Protein AF-B9AEK4-F1 (afdb_monomer_lite)

pLDDT: mean 78.94, std 12.69, range [34.09, 93.25]

Radius of gyration: 17.31 Å; chains: 1; bounding box: 44×30×46 Å

Sequence (161 aa):
MPFQINSINLEKAKNELTYGRLIARNYIYNFDGLYNNSEEYLQLFRNGTFERYYTIPYKDERMYLATYEEEYITFCKEILHLYKKLDIVCPVVFFVSLTNIEGYNLYNRGIIRTYGSLPDKRQKLDPSGIIINNENEIEKKVKDLFQPLWNHYGLPENNTR

Secondary structure (DSSP, 8-state):
---------HHHHHHHHHHTTSS-S-EEE-SSEEEE-SSSEEEEETTS-EEEE-----SSSEEEHHHHHHHHHHHHHHHHHHHHHTT--SPEEEEEEEES-BTPEEE-TT-TTT-BPPPBS-SEEEEEEEEESSGGGHHHHHHHHHHHHHHHTTPPP----

Structure (mmCIF, N/CA/C/O backbone):
data_AF-B9AEK4-F1
#
_entry.id   AF-B9AEK4-F1
#
loop_
_atom_site.group_PDB
_atom_site.id
_atom_site.type_symbol
_atom_site.label_atom_id
_atom_site.label_alt_id
_atom_site.label_comp_id
_atom_site.label_asym_id
_atom_site.label_entity_id
_atom_site.label_seq_id
_atom_site.pdbx_PDB_ins_code
_atom_site.Cartn_x
_atom_site.Cartn_y
_atom_site.Cartn_z
_atom_site.occupancy
_atom_site.B_iso_or_equiv
_atom_site.auth_seq_id
_atom_site.auth_comp_id
_atom_site.auth_asym_id
_atom_site.auth_atom_id
_atom_site.pdbx_PDB_model_num
ATOM 1 N N . MET A 1 1 ? -10.802 -17.018 23.349 1.00 38.50 1 MET A N 1
ATOM 2 C CA . MET A 1 1 ? -11.695 -15.851 23.188 1.00 38.50 1 MET A CA 1
ATOM 3 C C . MET A 1 1 ? -12.109 -15.798 21.728 1.00 38.50 1 MET A C 1
ATOM 5 O O . MET A 1 1 ? -11.215 -15.917 20.897 1.00 38.50 1 MET A O 1
ATOM 9 N N . PRO A 1 2 ? -13.402 -15.716 21.386 1.00 36.16 2 PRO A N 1
ATOM 10 C CA . PRO A 1 2 ? -13.796 -15.539 19.995 1.00 36.16 2 PRO A CA 1
ATOM 11 C C . PRO A 1 2 ? -13.360 -14.140 19.545 1.00 36.16 2 PRO A C 1
ATOM 13 O O . PRO A 1 2 ? -13.633 -13.159 20.233 1.00 36.16 2 PRO A O 1
ATOM 16 N N . PHE A 1 3 ? -12.653 -14.050 18.418 1.00 42.12 3 PHE A N 1
ATOM 17 C CA . PHE A 1 3 ? -12.413 -12.778 17.742 1.00 42.12 3 PHE A CA 1
ATOM 18 C C . PHE A 1 3 ? -13.769 -12.253 17.268 1.00 42.12 3 PHE A C 1
ATOM 20 O O . PHE A 1 3 ? -14.299 -12.691 16.249 1.00 42.12 3 PHE A O 1
ATOM 27 N N . GLN A 1 4 ? -14.375 -11.361 18.045 1.00 45.31 4 GLN A N 1
ATOM 28 C CA . GLN A 1 4 ? -15.551 -10.630 17.609 1.00 45.31 4 GLN A CA 1
ATOM 29 C C . GLN A 1 4 ? -15.059 -9.625 16.565 1.00 45.31 4 GLN A C 1
ATOM 31 O O . GLN A 1 4 ? -14.408 -8.639 16.907 1.00 45.31 4 GLN A O 1
ATOM 36 N N . ILE A 1 5 ? -15.284 -9.919 15.281 1.00 53.12 5 ILE A N 1
ATOM 37 C CA . ILE A 1 5 ? -15.017 -8.962 14.206 1.00 53.12 5 ILE A CA 1
ATOM 38 C C . ILE A 1 5 ? -16.041 -7.844 14.391 1.00 53.12 5 ILE A C 1
ATOM 40 O O . ILE A 1 5 ? -17.177 -7.939 13.928 1.00 53.12 5 ILE A O 1
ATOM 44 N N . ASN A 1 6 ? -15.664 -6.811 15.141 1.00 62.50 6 ASN A N 1
ATOM 45 C CA . ASN A 1 6 ? -16.429 -5.579 15.198 1.00 62.50 6 ASN A CA 1
ATOM 46 C C . ASN A 1 6 ? -16.422 -5.007 13.783 1.00 62.50 6 ASN A C 1
ATOM 48 O O . ASN A 1 6 ? -15.387 -4.558 13.295 1.00 62.50 6 ASN A O 1
ATOM 52 N N . SER A 1 7 ? -17.565 -5.085 13.100 1.00 73.94 7 SER A N 1
ATOM 53 C CA . SER A 1 7 ? -17.723 -4.456 11.795 1.00 73.94 7 SER A CA 1
ATOM 54 C C . SER A 1 7 ? -17.399 -2.974 11.932 1.00 73.94 7 SER A C 1
ATOM 56 O O . SER A 1 7 ? -17.952 -2.303 12.810 1.00 73.94 7 SER A O 1
ATOM 58 N N . ILE A 1 8 ? -16.517 -2.465 11.080 1.00 82.75 8 ILE A N 1
ATOM 59 C CA . ILE A 1 8 ? -16.117 -1.060 11.130 1.00 82.75 8 ILE A CA 1
ATOM 60 C C . ILE A 1 8 ? -17.325 -0.141 10.894 1.00 82.75 8 ILE A C 1
ATOM 62 O O . ILE A 1 8 ? -18.216 -0.434 10.091 1.00 82.75 8 ILE A O 1
ATOM 66 N N . ASN A 1 9 ? -17.359 1.004 11.576 1.00 85.50 9 ASN A N 1
ATOM 67 C CA . ASN A 1 9 ? -18.363 2.027 11.301 1.00 85.50 9 ASN A CA 1
ATOM 68 C C . ASN A 1 9 ? -18.018 2.723 9.975 1.00 85.50 9 ASN A C 1
ATOM 70 O O . ASN A 1 9 ? -17.128 3.575 9.928 1.00 85.50 9 ASN A O 1
ATOM 74 N N . LEU A 1 10 ? -18.726 2.355 8.903 1.00 84.81 10 LEU A N 1
ATOM 75 C CA . LEU A 1 10 ? -18.460 2.858 7.553 1.00 84.81 10 LEU A CA 1
ATOM 76 C C . LEU A 1 10 ? -18.684 4.371 7.411 1.00 84.81 10 LEU A C 1
ATOM 78 O O . LEU A 1 10 ? -18.000 4.996 6.608 1.00 84.81 10 LEU A O 1
ATOM 82 N N . GLU A 1 11 ? -19.579 4.980 8.195 1.00 85.12 11 GLU A N 1
ATOM 83 C CA . GLU A 1 11 ? -19.798 6.433 8.142 1.00 85.12 11 GLU A CA 1
ATOM 84 C C . GLU A 1 11 ? -18.629 7.192 8.779 1.00 85.12 11 GLU A C 1
ATOM 86 O O . GLU A 1 11 ? -18.118 8.157 8.207 1.00 85.12 11 GLU A O 1
ATOM 91 N N . LYS A 1 12 ? -18.140 6.707 9.929 1.00 86.31 12 LYS A N 1
ATOM 92 C CA . LYS A 1 12 ? -16.912 7.223 10.553 1.00 86.31 12 LYS A CA 1
ATOM 93 C C . LYS A 1 12 ? -15.724 7.052 9.601 1.00 86.31 12 LYS A C 1
ATOM 95 O O . LYS A 1 12 ? -14.996 8.011 9.359 1.00 86.31 12 LYS A O 1
ATOM 100 N N . ALA A 1 13 ? -15.567 5.865 9.010 1.00 84.88 13 ALA A N 1
ATOM 101 C CA . ALA A 1 13 ? -14.486 5.569 8.073 1.00 84.88 13 ALA A CA 1
ATOM 102 C C . ALA A 1 13 ? -14.513 6.462 6.830 1.00 84.88 13 ALA A C 1
ATOM 104 O O . ALA A 1 13 ? -13.484 7.020 6.461 1.00 84.88 13 ALA A O 1
ATOM 105 N N . LYS A 1 14 ? -15.684 6.666 6.224 1.00 85.31 14 LYS A N 1
ATOM 106 C CA . LYS A 1 14 ? -15.871 7.589 5.100 1.00 85.31 14 LYS A CA 1
ATOM 107 C C . LYS A 1 14 ? -15.422 9.009 5.439 1.00 85.31 14 LYS A C 1
ATOM 109 O O . LYS A 1 14 ? -14.718 9.628 4.639 1.00 85.31 14 LYS A O 1
ATOM 114 N N . ASN A 1 15 ? -15.834 9.535 6.594 1.00 84.75 15 ASN A N 1
ATOM 115 C CA . ASN A 1 15 ? -15.473 10.892 7.006 1.00 84.75 15 ASN A CA 1
ATOM 116 C C . ASN A 1 15 ? -13.957 11.033 7.163 1.00 84.75 15 ASN A C 1
ATOM 118 O O . ASN A 1 15 ? -13.374 11.984 6.644 1.00 84.75 15 ASN A O 1
ATOM 122 N N . GLU A 1 16 ? -13.310 10.054 7.796 1.00 85.38 16 GLU A N 1
ATOM 123 C CA . GLU A 1 16 ? -11.858 10.064 7.980 1.00 85.38 16 GLU A CA 1
ATOM 124 C C . GLU A 1 16 ? -11.084 9.876 6.671 1.00 85.38 16 GLU A C 1
ATOM 126 O O . GLU A 1 16 ? -10.110 10.588 6.435 1.00 85.38 16 GLU A O 1
ATOM 131 N N . LEU A 1 17 ? -11.538 8.987 5.785 1.00 80.56 17 LEU A N 1
ATOM 132 C CA . LEU A 1 17 ? -10.945 8.782 4.460 1.00 80.56 17 LEU A CA 1
ATOM 133 C C . LEU A 1 17 ? -11.050 10.038 3.584 1.00 80.56 17 LEU A C 1
ATOM 135 O O . LEU A 1 17 ? -10.095 10.404 2.899 1.00 80.56 17 LEU A O 1
ATOM 139 N N . THR A 1 18 ? -12.192 10.730 3.644 1.00 79.94 18 THR A N 1
ATOM 140 C CA . THR A 1 18 ? -12.410 11.988 2.918 1.00 79.94 18 THR A CA 1
ATOM 141 C C . THR A 1 18 ? -11.550 13.115 3.495 1.00 79.94 18 THR A C 1
ATOM 143 O O . THR A 1 18 ? -10.947 13.882 2.744 1.00 79.94 18 THR A O 1
ATOM 146 N N . TYR A 1 19 ? -11.470 13.223 4.826 1.00 78.69 19 TYR A N 1
ATOM 147 C CA . TYR A 1 19 ? -10.675 14.253 5.500 1.00 78.69 19 TYR A CA 1
ATOM 148 C C . TYR A 1 19 ? -9.171 14.052 5.285 1.00 78.69 19 TYR A C 1
ATOM 150 O O . TYR A 1 19 ? -8.455 15.007 4.990 1.00 78.69 19 TYR A O 1
ATOM 158 N N . GLY A 1 20 ? -8.707 12.804 5.372 1.00 72.06 20 GLY A N 1
ATOM 159 C CA . GLY A 1 20 ? -7.324 12.413 5.110 1.00 72.06 20 GLY A CA 1
ATOM 160 C C . GLY A 1 20 ? -6.916 12.497 3.639 1.00 72.06 20 GLY A C 1
ATOM 161 O O . GLY A 1 20 ? -5.755 12.258 3.339 1.00 72.06 20 GLY A O 1
ATOM 162 N N . ARG A 1 21 ? -7.843 12.839 2.728 1.00 73.12 21 ARG A N 1
ATOM 163 C CA . ARG A 1 21 ? -7.630 12.877 1.268 1.00 73.12 21 ARG A CA 1
ATOM 164 C C . ARG A 1 21 ? -7.106 11.556 0.687 1.00 73.12 21 ARG A C 1
ATOM 166 O O . ARG A 1 21 ? -6.501 11.558 -0.378 1.00 73.12 21 ARG A O 1
ATOM 173 N N . LEU A 1 22 ? -7.394 10.440 1.359 1.00 70.12 22 LEU A N 1
ATOM 174 C CA . LEU A 1 22 ? -7.013 9.090 0.926 1.00 70.12 22 LEU A CA 1
ATOM 175 C C . LEU A 1 22 ? -7.882 8.589 -0.229 1.00 70.12 22 LEU A C 1
ATOM 177 O O . LEU A 1 22 ? -7.506 7.670 -0.949 1.00 70.12 22 LEU A O 1
ATOM 181 N N . ILE A 1 23 ? -9.055 9.199 -0.402 1.00 65.19 23 ILE A N 1
ATOM 182 C CA . ILE A 1 23 ? -9.973 8.948 -1.510 1.00 65.19 23 ILE A CA 1
ATOM 183 C C . ILE A 1 23 ? -10.518 10.260 -2.067 1.00 65.19 23 ILE A C 1
ATOM 185 O O . ILE A 1 23 ? -10.641 11.266 -1.360 1.00 65.19 23 ILE A O 1
ATOM 189 N N . ALA A 1 24 ? -10.906 10.224 -3.341 1.00 64.06 24 ALA A N 1
ATOM 190 C CA . ALA A 1 24 ? -11.724 11.268 -3.940 1.00 64.06 24 ALA A CA 1
ATOM 191 C C . ALA A 1 24 ? -13.136 11.266 -3.322 1.00 64.06 24 ALA A C 1
ATOM 193 O O . ALA A 1 24 ? -13.583 10.283 -2.734 1.00 64.06 24 ALA A O 1
ATOM 194 N N . ARG A 1 25 ? -13.887 12.362 -3.495 1.00 63.31 25 ARG A N 1
ATOM 195 C CA . ARG A 1 25 ? -15.262 12.488 -2.966 1.00 63.31 25 ARG A CA 1
ATOM 196 C C . ARG A 1 25 ? -16.285 11.545 -3.627 1.00 63.31 25 ARG A C 1
ATOM 198 O O . ARG A 1 25 ? -17.429 11.516 -3.188 1.00 63.31 25 ARG A O 1
ATOM 205 N N . ASN A 1 26 ? -15.890 10.780 -4.645 1.00 70.75 26 ASN A N 1
ATOM 206 C CA . ASN A 1 26 ? -16.764 9.932 -5.461 1.00 70.75 26 ASN A CA 1
ATOM 207 C C . ASN A 1 26 ? -16.850 8.493 -4.912 1.00 70.75 26 ASN A C 1
ATOM 209 O O . ASN A 1 26 ? -16.615 7.523 -5.633 1.00 70.75 26 ASN A O 1
ATOM 213 N N . TYR A 1 27 ? -17.159 8.349 -3.621 1.00 71.44 27 TYR A N 1
ATOM 214 C CA . TYR A 1 27 ? -17.319 7.039 -2.987 1.00 71.44 27 TYR A CA 1
ATOM 215 C C . TYR A 1 27 ? -18.699 6.430 -3.273 1.00 71.44 27 TYR A C 1
ATOM 217 O O . TYR A 1 27 ? -19.704 7.127 -3.417 1.00 71.44 27 TYR A O 1
ATOM 225 N N . ILE A 1 28 ? -18.745 5.103 -3.292 1.00 81.00 28 ILE A N 1
ATOM 226 C CA . ILE A 1 28 ? -19.941 4.277 -3.411 1.00 81.00 28 ILE A CA 1
ATOM 227 C C . ILE A 1 28 ? -19.911 3.268 -2.261 1.00 81.00 28 ILE A C 1
ATOM 229 O O . ILE A 1 28 ? -18.862 2.716 -1.932 1.00 81.00 28 ILE A O 1
ATOM 233 N N . TYR A 1 29 ? -21.061 3.011 -1.643 1.00 80.94 29 TYR A N 1
ATOM 234 C CA . TYR A 1 29 ? -21.210 1.849 -0.769 1.00 80.94 29 TYR A CA 1
ATOM 235 C C . TYR A 1 29 ? -21.597 0.648 -1.630 1.00 80.94 29 TYR A C 1
ATOM 237 O O . TYR A 1 29 ? -22.604 0.706 -2.337 1.00 80.94 29 TYR A O 1
ATOM 245 N N . ASN A 1 30 ? -20.821 -0.432 -1.573 1.00 79.56 30 ASN A N 1
ATOM 246 C CA . ASN A 1 30 ? -21.213 -1.719 -2.149 1.00 79.56 30 ASN A CA 1
ATOM 247 C C . ASN A 1 30 ? -21.665 -2.678 -1.028 1.00 79.56 30 ASN A C 1
ATOM 249 O O . ASN A 1 30 ? -21.787 -2.287 0.139 1.00 79.56 30 ASN A O 1
ATOM 253 N N . PHE A 1 31 ? -21.958 -3.936 -1.369 1.00 78.69 31 PHE A N 1
ATOM 254 C CA . PHE A 1 31 ? -22.361 -4.935 -0.370 1.00 78.69 31 PHE A CA 1
ATOM 255 C C . PHE A 1 31 ? -21.286 -5.133 0.715 1.00 78.69 31 PHE A C 1
ATOM 257 O O . PHE A 1 31 ? -21.612 -5.261 1.901 1.00 78.69 31 PHE A O 1
ATOM 264 N N . ASP A 1 32 ? -20.015 -5.035 0.330 1.00 83.69 32 ASP A N 1
ATOM 265 C CA . ASP A 1 32 ? -18.867 -5.398 1.155 1.00 83.69 32 ASP A CA 1
ATOM 266 C C . ASP A 1 32 ? -18.236 -4.230 1.923 1.00 83.69 32 ASP A C 1
ATOM 268 O O . ASP A 1 32 ? -17.497 -4.471 2.879 1.00 83.69 32 ASP A O 1
ATOM 272 N N . GLY A 1 33 ? -18.551 -2.974 1.587 1.00 86.94 33 GLY A N 1
ATOM 273 C CA . GLY A 1 33 ? -18.049 -1.797 2.293 1.00 86.94 33 GLY A CA 1
ATOM 274 C C . GLY A 1 33 ? -18.064 -0.497 1.484 1.00 86.94 33 GLY A C 1
ATOM 275 O O . GLY A 1 33 ? -19.057 -0.169 0.835 1.00 86.94 33 GLY A O 1
ATOM 276 N N . LEU A 1 34 ? -16.984 0.280 1.599 1.00 87.31 34 LEU A N 1
ATOM 277 C CA . LEU A 1 34 ? -16.799 1.577 0.943 1.00 87.31 34 LEU A CA 1
ATOM 278 C C . LEU A 1 34 ? -15.816 1.429 -0.221 1.00 87.31 34 LEU A C 1
ATOM 280 O O . LEU A 1 34 ? -14.718 0.912 -0.043 1.00 87.31 34 LEU A O 1
ATOM 284 N N . TYR A 1 35 ? -16.192 1.919 -1.393 1.00 84.88 35 TYR A N 1
ATOM 285 C CA . TYR A 1 35 ? -15.433 1.792 -2.631 1.00 84.88 35 TYR A CA 1
ATOM 286 C C . TYR A 1 35 ? -15.285 3.160 -3.304 1.00 84.88 35 TYR A C 1
ATOM 288 O O . TYR A 1 35 ? -16.248 3.922 -3.365 1.00 84.88 35 TYR A O 1
ATOM 296 N N . ASN A 1 36 ? -14.097 3.487 -3.814 1.00 82.00 36 ASN A N 1
ATOM 297 C CA . ASN A 1 36 ? -13.892 4.651 -4.680 1.00 82.00 36 ASN A CA 1
ATOM 298 C C . ASN A 1 36 ? -13.930 4.216 -6.153 1.00 82.00 36 ASN A C 1
ATOM 300 O O . ASN A 1 36 ? -13.090 3.426 -6.580 1.00 82.00 36 ASN A O 1
ATOM 304 N N . ASN A 1 37 ? -14.901 4.737 -6.909 1.00 69.69 37 ASN A N 1
ATOM 305 C CA . ASN A 1 37 ? -15.103 4.391 -8.314 1.00 69.69 37 ASN A CA 1
ATOM 306 C C . ASN A 1 37 ? -14.192 5.219 -9.230 1.00 69.69 37 ASN A C 1
ATOM 308 O O . ASN A 1 37 ? -14.613 6.232 -9.796 1.00 69.69 37 ASN A O 1
ATOM 312 N N . SER A 1 38 ? -12.943 4.781 -9.354 1.00 72.94 38 SER A N 1
ATOM 313 C CA . SER A 1 38 ? -11.938 5.330 -10.269 1.00 72.94 38 SER A CA 1
ATOM 314 C C . SER A 1 38 ? -11.087 4.213 -10.893 1.00 72.94 38 SER A C 1
ATOM 316 O O . SER A 1 38 ? -11.125 3.075 -10.430 1.00 72.94 38 SER A O 1
ATOM 318 N N . GLU A 1 39 ? -10.347 4.527 -11.967 1.00 70.62 39 GLU A N 1
ATOM 319 C CA . GLU A 1 39 ? -9.451 3.574 -12.658 1.00 70.62 39 GLU A CA 1
ATOM 320 C C . GLU A 1 39 ? -8.391 2.984 -11.711 1.00 70.62 39 GLU A C 1
ATOM 322 O O . GLU A 1 39 ? -8.076 1.798 -11.766 1.00 70.62 39 GLU A O 1
ATOM 327 N N . GLU A 1 40 ? -7.901 3.804 -10.784 1.00 77.88 40 GLU A N 1
ATOM 328 C CA . GLU A 1 40 ? -7.239 3.380 -9.552 1.00 77.88 40 GLU A CA 1
ATOM 329 C C . GLU A 1 40 ? -8.300 3.293 -8.457 1.00 77.88 40 GLU A C 1
ATOM 331 O O . GLU A 1 40 ? -9.012 4.272 -8.246 1.00 77.88 40 GLU A O 1
ATOM 336 N N . TYR A 1 41 ? -8.432 2.180 -7.738 1.00 84.44 41 TYR A N 1
ATOM 337 C CA . TYR A 1 41 ? -9.467 2.064 -6.707 1.00 84.44 41 TYR A CA 1
ATOM 338 C C . TYR A 1 41 ? -8.879 1.858 -5.316 1.00 84.44 41 TYR A C 1
ATOM 340 O O . TYR A 1 41 ? -7.806 1.281 -5.137 1.00 84.44 41 TYR A O 1
ATOM 348 N N . LEU A 1 42 ? -9.634 2.316 -4.320 1.00 87.00 42 LEU A N 1
ATOM 349 C CA . LEU A 1 42 ? -9.463 1.951 -2.921 1.00 87.00 42 LEU A CA 1
ATOM 350 C C . LEU A 1 42 ? -10.783 1.359 -2.434 1.00 87.00 42 LEU A C 1
ATOM 352 O O . LEU A 1 42 ? -11.836 1.987 -2.585 1.00 87.00 42 LEU A O 1
ATOM 356 N N . GLN A 1 43 ? -10.720 0.176 -1.837 1.00 89.19 43 GLN A N 1
ATOM 357 C CA . GLN A 1 43 ? -11.848 -0.478 -1.197 1.00 89.19 43 GLN A CA 1
ATOM 358 C C . GLN A 1 43 ? -11.543 -0.727 0.276 1.00 89.19 43 GLN A C 1
ATOM 360 O O . GLN A 1 43 ? -10.508 -1.282 0.631 1.00 89.19 43 GLN A O 1
ATOM 365 N N . LEU A 1 44 ? -12.476 -0.322 1.131 1.00 88.75 44 LEU A N 1
ATOM 366 C CA . LEU A 1 44 ? -12.507 -0.646 2.546 1.00 88.75 44 LEU A CA 1
ATOM 367 C C . LEU A 1 44 ? -13.650 -1.621 2.801 1.00 88.75 44 LEU A C 1
ATOM 369 O O . LEU A 1 44 ? -14.820 -1.263 2.669 1.00 88.75 44 LEU A O 1
ATOM 373 N N . PHE A 1 45 ? -13.312 -2.832 3.213 1.00 89.38 45 PHE A N 1
ATOM 374 C CA . PHE A 1 45 ? -14.270 -3.875 3.548 1.00 89.38 45 PHE A CA 1
ATOM 375 C C . PHE A 1 45 ? -14.801 -3.704 4.980 1.00 89.38 45 PHE A C 1
ATOM 377 O O . PHE A 1 45 ? -14.111 -3.202 5.868 1.00 89.38 45 PHE A O 1
ATOM 384 N N . ARG A 1 46 ? -16.020 -4.185 5.253 1.00 85.81 46 ARG A N 1
ATOM 385 C CA . ARG A 1 46 ? -16.665 -4.150 6.586 1.00 85.81 46 ARG A CA 1
ATOM 386 C C . ARG A 1 46 ? -15.860 -4.843 7.691 1.00 85.81 46 ARG A C 1
ATOM 388 O O . ARG A 1 46 ? -16.078 -4.555 8.866 1.00 85.81 46 ARG A O 1
ATOM 395 N N . ASN A 1 47 ? -14.959 -5.753 7.331 1.00 85.38 47 ASN A N 1
ATOM 396 C CA . ASN A 1 47 ? -14.047 -6.427 8.258 1.00 85.38 47 ASN A CA 1
ATOM 397 C C . ASN A 1 47 ? -12.779 -5.602 8.573 1.00 85.38 47 ASN A C 1
ATOM 399 O O . ASN A 1 47 ? -11.937 -6.067 9.333 1.00 85.38 47 ASN A O 1
ATOM 403 N N . GLY A 1 48 ? -12.635 -4.403 7.998 1.00 82.12 48 GLY A N 1
ATOM 404 C CA . GLY A 1 48 ? -11.488 -3.517 8.186 1.00 82.12 48 GLY A CA 1
ATOM 405 C C . GLY A 1 48 ? -10.364 -3.693 7.165 1.00 82.12 48 GLY A C 1
ATOM 406 O O . GLY A 1 48 ? -9.410 -2.921 7.211 1.00 82.12 48 GLY A O 1
ATOM 407 N N . THR A 1 49 ? -10.448 -4.654 6.239 1.00 88.00 49 THR A N 1
ATOM 408 C CA . THR A 1 49 ? -9.444 -4.832 5.179 1.00 88.00 49 THR A CA 1
ATOM 409 C C . THR A 1 49 ? -9.460 -3.650 4.211 1.00 88.00 49 THR A C 1
ATOM 411 O O . THR A 1 49 ? -10.529 -3.194 3.807 1.00 88.00 49 THR A O 1
ATOM 414 N N . PHE A 1 50 ? -8.273 -3.187 3.817 1.00 88.19 50 PHE A N 1
ATOM 415 C CA . PHE A 1 50 ? -8.092 -2.267 2.698 1.00 88.19 50 PHE A CA 1
ATOM 416 C C . PHE A 1 50 ? -7.504 -2.999 1.498 1.00 88.19 50 PHE A C 1
ATOM 418 O O . PHE A 1 50 ? -6.558 -3.770 1.640 1.00 88.19 50 PHE A O 1
ATOM 425 N N . GLU A 1 51 ? -8.026 -2.697 0.318 1.00 88.19 51 GLU A N 1
ATOM 426 C CA . GLU A 1 51 ? -7.454 -3.089 -0.964 1.00 88.19 51 GLU A CA 1
ATOM 427 C C . GLU A 1 51 ? -7.268 -1.836 -1.814 1.00 88.19 51 GLU A C 1
ATOM 429 O O . GLU A 1 51 ? -8.185 -1.024 -1.938 1.00 88.19 51 GLU A O 1
ATOM 434 N N . ARG A 1 52 ? -6.067 -1.658 -2.369 1.00 87.69 52 ARG A N 1
ATOM 435 C CA . ARG A 1 52 ? -5.740 -0.537 -3.248 1.00 87.69 52 ARG A CA 1
ATOM 436 C C . ARG A 1 52 ? -5.157 -1.070 -4.545 1.00 87.69 52 ARG A C 1
ATOM 438 O O . ARG A 1 52 ? -4.158 -1.784 -4.522 1.00 87.69 52 ARG A O 1
ATOM 445 N N . TYR A 1 53 ? -5.744 -0.658 -5.659 1.00 87.06 53 TYR A N 1
ATOM 446 C CA . TYR A 1 53 ? -5.135 -0.777 -6.974 1.00 87.06 53 TYR A CA 1
ATOM 447 C C . TYR A 1 53 ? -4.625 0.592 -7.396 1.00 87.06 53 TYR A C 1
ATOM 449 O O . TYR A 1 53 ? -5.381 1.563 -7.430 1.00 87.06 53 TYR A O 1
ATOM 457 N N . TYR A 1 54 ? -3.332 0.668 -7.685 1.00 83.62 54 TYR A N 1
ATOM 458 C CA . TYR A 1 54 ? -2.657 1.907 -8.029 1.00 83.62 54 TYR A CA 1
ATOM 459 C C . TYR A 1 54 ? -1.792 1.683 -9.264 1.00 83.62 54 TYR A C 1
ATOM 461 O O . TYR A 1 54 ? -1.036 0.713 -9.323 1.00 83.62 54 TYR A O 1
ATOM 469 N N . THR A 1 55 ? -1.913 2.577 -10.242 1.00 80.56 55 THR A N 1
ATOM 470 C CA . THR A 1 55 ? -1.189 2.505 -11.510 1.00 80.56 55 THR A CA 1
ATOM 471 C C . THR A 1 55 ? -0.500 3.832 -11.738 1.00 80.56 55 THR A C 1
ATOM 473 O O . THR A 1 55 ? -1.142 4.867 -11.717 1.00 80.56 55 THR A O 1
ATOM 476 N N . ILE A 1 56 ? 0.800 3.827 -12.014 1.00 73.69 56 ILE A N 1
ATOM 477 C CA . ILE A 1 56 ? 1.479 5.059 -12.417 1.00 73.69 56 ILE A CA 1
ATOM 478 C C . ILE A 1 56 ? 1.488 5.093 -13.948 1.00 73.69 56 ILE A C 1
ATOM 480 O O . ILE A 1 56 ? 2.126 4.228 -14.557 1.00 73.69 56 ILE A O 1
ATOM 484 N N . PRO A 1 57 ? 0.795 6.047 -14.600 1.00 66.75 57 PRO A N 1
ATOM 485 C CA . PRO A 1 57 ? 0.765 6.118 -16.052 1.00 66.75 57 PRO A CA 1
ATOM 486 C C . PRO A 1 57 ? 2.138 6.549 -16.573 1.00 66.75 57 PRO A C 1
ATOM 488 O O . PRO A 1 57 ? 2.555 7.700 -16.420 1.00 66.75 57 PRO A O 1
ATOM 491 N N . TYR A 1 58 ? 2.841 5.629 -17.225 1.00 66.81 58 TYR A N 1
ATOM 492 C CA . TYR A 1 58 ? 4.075 5.932 -17.940 1.00 66.81 58 TYR A CA 1
ATOM 493 C C . TYR A 1 58 ? 3.798 6.044 -19.439 1.00 66.81 58 TYR A C 1
ATOM 495 O O . TYR A 1 58 ? 3.064 5.245 -20.012 1.00 66.81 58 TYR A O 1
ATOM 503 N N . LYS A 1 59 ? 4.368 7.077 -20.073 1.00 63.69 59 LYS A N 1
ATOM 504 C CA . LYS A 1 59 ? 4.213 7.332 -21.519 1.00 63.69 59 LYS A CA 1
ATOM 505 C C . LYS A 1 59 ? 4.958 6.324 -22.397 1.00 63.69 59 LYS A C 1
ATOM 507 O O . LYS A 1 59 ? 4.579 6.127 -23.543 1.00 63.69 59 LYS A O 1
ATOM 512 N N . ASP A 1 60 ? 5.987 5.710 -21.833 1.00 68.00 60 ASP A N 1
ATOM 513 C CA . ASP A 1 60 ? 6.810 4.680 -22.450 1.00 68.00 60 ASP A CA 1
ATOM 514 C C . ASP A 1 60 ? 6.665 3.419 -21.577 1.00 68.00 60 ASP A C 1
ATOM 516 O O . ASP A 1 60 ? 6.326 3.564 -20.403 1.00 68.00 60 ASP A O 1
ATOM 520 N N . GLU A 1 61 ? 6.931 2.214 -22.099 1.00 73.06 61 GLU A N 1
ATOM 521 C CA . GLU A 1 61 ? 6.890 0.903 -21.400 1.00 73.06 61 GLU A CA 1
ATOM 522 C C . GLU A 1 61 ? 7.931 0.784 -20.258 1.00 73.06 61 GLU A C 1
ATOM 524 O O . GLU A 1 61 ? 8.665 -0.195 -20.129 1.00 73.06 61 GLU A O 1
ATOM 529 N N . ARG A 1 62 ? 8.069 1.829 -19.444 1.00 77.94 62 ARG A N 1
ATOM 530 C CA . ARG A 1 62 ? 9.020 1.995 -18.357 1.00 77.94 62 ARG A CA 1
ATOM 531 C C . ARG A 1 62 ? 8.250 2.011 -17.058 1.00 77.94 62 ARG A C 1
ATOM 533 O O . ARG A 1 62 ? 7.310 2.776 -16.919 1.00 77.94 62 ARG A O 1
ATOM 540 N N . MET A 1 63 ? 8.692 1.233 -16.092 1.00 80.94 63 MET A N 1
ATOM 541 C CA . MET A 1 63 ? 8.121 1.181 -14.756 1.00 80.94 63 MET A CA 1
ATOM 542 C C . MET A 1 63 ? 9.204 1.567 -13.747 1.00 80.94 63 MET A C 1
ATOM 544 O O . MET A 1 63 ? 10.294 1.009 -13.795 1.00 80.94 63 MET A O 1
ATOM 548 N N . TYR A 1 64 ? 8.947 2.509 -12.834 1.00 83.75 64 TYR A N 1
ATOM 549 C CA . TYR A 1 64 ? 9.944 2.910 -11.832 1.00 83.75 64 TYR A CA 1
ATOM 550 C C . TYR A 1 64 ? 9.618 2.285 -10.477 1.00 83.75 64 TYR A C 1
ATOM 552 O O . TYR A 1 64 ? 8.761 2.786 -9.752 1.00 83.75 64 TYR A O 1
ATOM 560 N N . LEU A 1 65 ? 10.314 1.199 -10.127 1.00 83.44 65 LEU A N 1
ATOM 561 C CA . LEU A 1 65 ? 10.015 0.408 -8.924 1.00 83.44 65 LEU A CA 1
ATOM 562 C C . LEU A 1 65 ? 10.106 1.237 -7.634 1.00 83.44 65 LEU A C 1
ATOM 564 O O . LEU A 1 65 ? 9.251 1.110 -6.764 1.00 83.44 65 LEU A O 1
ATOM 568 N N . ALA A 1 66 ? 11.075 2.155 -7.564 1.00 84.50 66 ALA A N 1
ATOM 569 C CA . ALA A 1 66 ? 11.224 3.091 -6.450 1.00 84.50 66 ALA A CA 1
ATOM 570 C C . ALA A 1 66 ? 9.974 3.950 -6.215 1.00 84.50 66 ALA A C 1
ATOM 572 O O . ALA A 1 66 ? 9.637 4.232 -5.072 1.00 84.50 66 ALA A O 1
ATOM 573 N N . THR A 1 67 ? 9.264 4.351 -7.275 1.00 85.38 67 THR A N 1
ATOM 574 C CA . THR A 1 67 ? 8.039 5.143 -7.113 1.00 85.38 67 THR A CA 1
ATOM 575 C C . THR A 1 67 ? 6.922 4.302 -6.500 1.00 85.38 67 THR A C 1
ATOM 577 O O . THR A 1 67 ? 6.238 4.779 -5.606 1.00 85.38 67 THR A O 1
ATOM 580 N N . TYR A 1 68 ? 6.777 3.034 -6.899 1.00 87.44 68 TYR A N 1
ATOM 581 C CA . TYR A 1 68 ? 5.811 2.129 -6.263 1.00 87.44 68 TYR A CA 1
ATOM 582 C C . TYR A 1 68 ? 6.149 1.851 -4.794 1.00 87.44 68 TYR A C 1
ATOM 584 O O . TYR A 1 68 ? 5.244 1.797 -3.966 1.00 87.44 68 TYR A O 1
ATOM 592 N N . GLU A 1 69 ? 7.431 1.700 -4.461 1.00 89.50 69 GLU A N 1
ATOM 593 C CA . GLU A 1 69 ? 7.879 1.519 -3.076 1.00 89.50 69 GLU A CA 1
ATOM 594 C C . GLU A 1 69 ? 7.530 2.735 -2.203 1.00 89.50 69 GLU A C 1
ATOM 596 O O . GLU A 1 69 ? 6.919 2.584 -1.145 1.00 89.50 69 GLU A O 1
ATOM 601 N N . GLU A 1 70 ? 7.852 3.948 -2.662 1.00 89.00 70 GLU A N 1
ATOM 602 C CA . GLU A 1 70 ? 7.549 5.205 -1.962 1.00 89.00 70 GLU A CA 1
ATOM 603 C C . GLU A 1 70 ? 6.035 5.411 -1.764 1.00 89.00 70 GLU A C 1
ATOM 605 O O . GLU A 1 70 ? 5.582 5.779 -0.672 1.00 89.00 70 GLU A O 1
ATOM 610 N N . GLU A 1 71 ? 5.237 5.124 -2.795 1.00 87.56 71 GLU A N 1
ATOM 611 C CA . GLU A 1 71 ? 3.772 5.178 -2.731 1.00 87.56 71 GLU A CA 1
ATOM 612 C C . GLU A 1 71 ? 3.215 4.145 -1.744 1.00 87.56 71 GLU A C 1
ATOM 614 O O . GLU A 1 71 ? 2.299 4.442 -0.975 1.00 87.56 71 GLU A O 1
ATOM 619 N N . TYR A 1 72 ? 3.805 2.948 -1.686 1.00 90.56 72 TYR A N 1
ATOM 620 C CA . TYR A 1 72 ? 3.397 1.911 -0.743 1.00 90.56 72 TYR A CA 1
ATOM 621 C C . TYR A 1 72 ? 3.764 2.252 0.708 1.00 90.56 72 TYR A C 1
ATOM 623 O O . TYR A 1 72 ? 2.962 2.013 1.613 1.00 90.56 72 TYR A O 1
ATOM 631 N N . ILE A 1 73 ? 4.929 2.867 0.954 1.00 91.62 73 ILE A N 1
ATOM 632 C CA . ILE A 1 73 ? 5.297 3.410 2.276 1.00 91.62 73 ILE A CA 1
ATOM 633 C C . ILE A 1 73 ? 4.275 4.463 2.715 1.00 91.62 73 ILE A C 1
ATOM 635 O O . ILE A 1 73 ? 3.796 4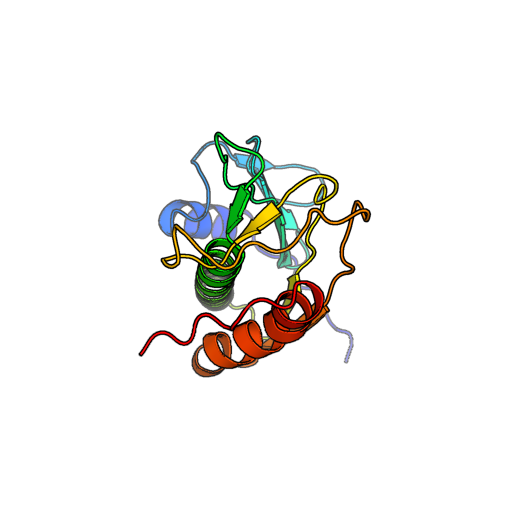.424 3.852 1.00 91.62 73 ILE A O 1
ATOM 639 N N . THR A 1 74 ? 3.940 5.391 1.817 1.00 89.19 74 THR A N 1
ATOM 640 C CA . THR A 1 74 ? 2.968 6.462 2.079 1.00 89.19 74 THR A CA 1
ATOM 641 C C . THR A 1 74 ? 1.601 5.873 2.417 1.00 89.19 74 THR A C 1
ATOM 643 O O . THR A 1 74 ? 1.045 6.179 3.471 1.00 89.19 74 THR A O 1
ATOM 646 N N . PHE A 1 75 ? 1.128 4.919 1.613 1.00 87.88 75 PHE A N 1
ATOM 647 C CA . PHE A 1 75 ? -0.117 4.200 1.864 1.00 87.88 75 PHE A CA 1
ATOM 648 C C . PHE A 1 75 ? -0.128 3.486 3.226 1.00 87.88 75 PHE A C 1
ATOM 650 O O . PHE A 1 75 ? -1.091 3.614 3.981 1.00 87.88 75 PHE A O 1
ATOM 657 N N . CYS A 1 76 ? 0.945 2.773 3.590 1.00 89.62 76 CYS A N 1
ATOM 658 C CA . CYS A 1 76 ? 1.041 2.105 4.892 1.00 89.62 76 CYS A CA 1
ATOM 659 C C . CYS A 1 76 ? 0.893 3.093 6.063 1.00 89.62 76 CYS A C 1
ATOM 661 O O . CYS A 1 76 ? 0.162 2.812 7.017 1.00 89.62 76 CYS A O 1
ATOM 663 N N . LYS A 1 77 ? 1.563 4.255 5.988 1.00 88.81 77 LYS A N 1
ATOM 664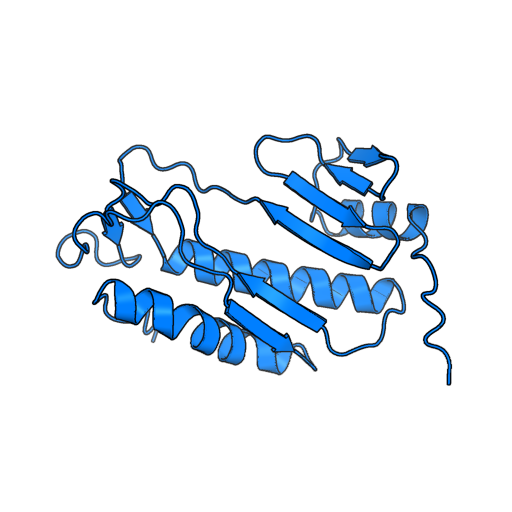 C CA . LYS A 1 77 ? 1.488 5.320 7.007 1.00 88.81 77 LYS A CA 1
ATOM 665 C C . LYS A 1 77 ? 0.065 5.865 7.132 1.00 88.81 77 LYS A C 1
ATOM 667 O O . LYS A 1 77 ? -0.476 5.972 8.233 1.00 88.81 77 LYS A O 1
ATOM 672 N N . GLU A 1 78 ? -0.562 6.149 5.999 1.00 86.31 78 GLU A N 1
ATOM 673 C CA . GLU A 1 78 ? -1.924 6.670 5.921 1.00 86.31 78 GLU A CA 1
ATOM 674 C C . GLU A 1 78 ? -2.966 5.706 6.507 1.00 86.31 78 GLU A C 1
ATOM 676 O O . GLU A 1 78 ? -3.806 6.113 7.316 1.00 86.31 78 GLU A O 1
ATOM 681 N N . ILE A 1 79 ? -2.885 4.416 6.161 1.00 86.56 79 ILE A N 1
ATOM 682 C CA . ILE A 1 79 ? -3.796 3.388 6.679 1.00 86.56 79 ILE A CA 1
ATOM 683 C C . ILE A 1 79 ? -3.617 3.185 8.183 1.00 86.56 79 ILE A C 1
ATOM 685 O O . ILE A 1 79 ? -4.609 3.094 8.906 1.00 86.56 79 ILE A O 1
ATOM 689 N N . LEU A 1 80 ? -2.382 3.166 8.688 1.00 86.69 80 LEU A N 1
ATOM 690 C CA . LEU A 1 80 ? -2.140 3.038 10.127 1.00 86.69 80 LEU A CA 1
ATOM 691 C C . LEU A 1 80 ? -2.681 4.237 10.911 1.00 86.69 80 LEU A C 1
ATOM 693 O O . LEU A 1 80 ? -3.297 4.063 11.967 1.00 86.69 80 LEU A O 1
ATOM 697 N N . HIS A 1 81 ? -2.518 5.449 10.376 1.00 85.50 81 HIS A N 1
ATOM 698 C CA . HIS A 1 81 ? -3.107 6.644 10.968 1.00 85.50 81 HIS A CA 1
ATOM 699 C C . HIS A 1 81 ? -4.639 6.560 11.008 1.00 85.50 81 HIS A C 1
ATOM 701 O O . HIS A 1 81 ? -5.261 6.873 12.027 1.00 85.50 81 HIS A O 1
ATOM 707 N N . LEU A 1 82 ? -5.254 6.086 9.924 1.00 84.00 82 LEU A N 1
ATOM 708 C CA . LEU A 1 82 ? -6.695 5.888 9.841 1.00 84.00 82 LEU A CA 1
ATOM 709 C C . LEU A 1 82 ? -7.196 4.828 10.828 1.00 84.00 82 LEU A C 1
ATOM 711 O O . LEU A 1 82 ? -8.157 5.080 11.551 1.00 84.00 82 LEU A O 1
ATOM 715 N N . TYR A 1 83 ? -6.542 3.670 10.909 1.00 84.88 83 TYR A N 1
ATOM 716 C CA . TYR A 1 83 ? -6.900 2.621 11.864 1.00 84.88 83 TYR A CA 1
ATOM 717 C C . TYR A 1 83 ? -6.871 3.116 13.305 1.00 84.88 83 TYR A C 1
ATOM 719 O O . TYR A 1 83 ? -7.812 2.849 14.053 1.00 84.88 83 TYR A O 1
ATOM 727 N N . LYS A 1 84 ? -5.874 3.931 13.669 1.00 84.25 84 LYS A N 1
ATOM 728 C CA . LYS A 1 84 ? -5.825 4.573 14.985 1.00 84.25 84 LYS A CA 1
ATOM 729 C C . LYS A 1 84 ? -7.053 5.450 15.247 1.00 84.25 84 LYS A C 1
ATOM 731 O O . LYS A 1 84 ? -7.608 5.397 16.337 1.00 84.25 84 LYS A O 1
ATOM 736 N N . LYS A 1 85 ? -7.509 6.230 14.261 1.00 84.44 85 LYS A N 1
ATOM 737 C CA . LYS A 1 85 ? -8.726 7.056 14.389 1.00 84.44 85 LYS A CA 1
ATOM 738 C C . LYS A 1 85 ? -10.016 6.240 14.445 1.00 84.44 85 LYS A C 1
ATOM 740 O O . LYS A 1 85 ? -11.007 6.685 15.023 1.00 84.44 85 LYS A O 1
ATOM 745 N N . LEU A 1 86 ? -10.020 5.062 13.828 1.00 81.94 86 LEU A N 1
ATOM 746 C CA . LEU A 1 86 ? -11.139 4.123 13.850 1.00 81.94 86 LEU A CA 1
ATOM 747 C C . LEU A 1 86 ? -11.136 3.207 15.079 1.00 81.94 86 LEU A C 1
ATOM 749 O O . LEU A 1 86 ? -12.010 2.349 15.168 1.00 81.94 86 LEU A O 1
ATOM 753 N N . ASP A 1 87 ? -10.215 3.418 16.023 1.00 81.75 87 ASP A N 1
ATOM 754 C CA . ASP A 1 87 ? -10.048 2.603 17.231 1.00 81.75 87 ASP A CA 1
ATOM 755 C C . ASP A 1 87 ? -9.752 1.121 16.915 1.00 81.75 87 ASP A C 1
ATOM 757 O O . ASP A 1 87 ? -10.103 0.215 17.670 1.00 81.75 87 ASP A O 1
ATOM 761 N N . ILE A 1 88 ? -9.090 0.864 15.780 1.00 79.50 88 ILE A N 1
ATOM 762 C CA . ILE A 1 88 ? -8.651 -0.467 15.352 1.00 79.50 88 ILE A CA 1
ATOM 763 C C . ILE A 1 88 ? -7.234 -0.694 15.879 1.00 79.50 88 ILE A C 1
ATOM 765 O O . ILE A 1 88 ? -6.293 0.001 15.496 1.00 79.50 88 ILE A O 1
ATOM 769 N N . VAL A 1 89 ? -7.087 -1.682 16.765 1.00 70.88 89 VAL A N 1
ATOM 770 C CA . VAL A 1 89 ? -5.815 -2.023 17.414 1.00 70.88 89 VAL A CA 1
ATOM 771 C C . VAL A 1 89 ? -5.487 -3.487 17.141 1.00 70.88 89 VAL A C 1
ATOM 773 O O . VAL A 1 89 ? -5.969 -4.388 17.824 1.00 70.88 89 VAL A O 1
ATOM 776 N N . CYS A 1 90 ? -4.665 -3.737 16.128 1.00 66.25 90 CYS A N 1
ATOM 777 C CA . CYS A 1 90 ? -4.069 -5.042 15.857 1.00 66.25 90 CYS A CA 1
ATOM 778 C C . CYS A 1 90 ? -2.811 -4.879 14.988 1.00 66.25 90 CYS A C 1
ATOM 780 O O . CYS A 1 90 ? -2.672 -3.857 14.311 1.00 66.25 90 CYS A O 1
ATOM 782 N N . PRO A 1 91 ? -1.892 -5.865 14.987 1.00 75.81 91 PRO A N 1
ATOM 783 C CA . PRO A 1 91 ? -0.867 -5.946 13.956 1.00 75.81 91 PRO A CA 1
ATOM 784 C C . PRO A 1 91 ? -1.530 -5.941 12.579 1.00 75.81 91 PRO A C 1
ATOM 786 O O . PRO A 1 91 ? -2.437 -6.737 12.324 1.00 75.81 91 PRO A O 1
ATOM 789 N N . VAL A 1 92 ? -1.079 -5.054 11.698 1.00 83.25 92 VAL A N 1
ATOM 790 C CA . VAL A 1 92 ? -1.610 -4.955 10.337 1.00 83.25 92 VAL A CA 1
ATOM 791 C C . VAL A 1 92 ? -0.730 -5.774 9.415 1.00 83.25 92 VAL A C 1
ATOM 793 O O . VAL A 1 92 ? 0.494 -5.626 9.425 1.00 83.25 92 VAL A O 1
ATOM 796 N N . VAL A 1 93 ? -1.353 -6.637 8.617 1.00 88.31 93 VAL A N 1
ATOM 797 C CA . VAL A 1 93 ? -0.657 -7.381 7.569 1.00 88.31 93 VAL A CA 1
ATOM 798 C C . VAL A 1 93 ? -0.833 -6.641 6.252 1.00 88.31 93 VAL A C 1
ATOM 800 O O . VAL A 1 93 ? -1.955 -6.405 5.812 1.00 88.31 93 VAL A O 1
ATOM 803 N N . PHE A 1 94 ? 0.283 -6.278 5.637 1.00 89.44 94 PHE A N 1
ATOM 804 C CA . PHE A 1 94 ? 0.344 -5.570 4.366 1.00 89.44 94 PHE A CA 1
ATOM 805 C C . PHE A 1 94 ? 0.871 -6.517 3.295 1.00 89.44 94 PHE A C 1
ATOM 807 O O . PHE A 1 94 ? 1.919 -7.125 3.501 1.00 89.44 94 PHE A O 1
ATOM 814 N N . PHE A 1 95 ? 0.173 -6.618 2.163 1.00 90.44 95 PHE A N 1
ATOM 815 C CA . PHE A 1 95 ? 0.586 -7.422 1.012 1.00 90.44 95 PHE A CA 1
ATOM 816 C C . PHE A 1 95 ? 0.791 -6.544 -0.221 1.00 90.44 95 PHE A C 1
ATOM 818 O O . PHE A 1 95 ? -0.049 -5.697 -0.519 1.00 90.44 95 PHE A O 1
ATOM 825 N N . VAL A 1 96 ? 1.864 -6.798 -0.972 1.00 90.25 96 VAL A N 1
ATOM 826 C CA . VAL A 1 96 ? 2.133 -6.133 -2.255 1.00 90.25 96 VAL A CA 1
ATOM 827 C C . VAL A 1 96 ? 2.291 -7.165 -3.364 1.00 90.25 96 VAL A C 1
ATOM 829 O O . VAL A 1 96 ? 2.977 -8.166 -3.182 1.00 90.25 96 VAL A O 1
ATOM 832 N N . SER A 1 97 ? 1.654 -6.929 -4.510 1.00 89.62 97 SER A N 1
ATOM 833 C CA . SER A 1 97 ? 1.839 -7.688 -5.755 1.00 89.62 97 SER A CA 1
ATOM 834 C C . SER A 1 97 ? 2.079 -6.717 -6.902 1.00 89.62 97 SER A C 1
ATOM 836 O O . SER A 1 97 ? 1.439 -5.669 -6.951 1.00 89.62 97 SER A O 1
ATOM 838 N N . LEU A 1 98 ? 2.932 -7.089 -7.858 1.00 88.56 98 LEU A N 1
ATOM 839 C CA . LEU A 1 98 ? 3.016 -6.395 -9.145 1.00 88.56 98 LEU A CA 1
ATOM 840 C C . LEU A 1 98 ? 2.255 -7.212 -10.192 1.00 88.56 98 LEU A C 1
ATOM 842 O O . LEU A 1 98 ? 2.434 -8.427 -10.279 1.00 88.56 98 LEU A O 1
ATOM 846 N N . THR A 1 99 ? 1.395 -6.560 -10.969 1.00 89.12 99 THR A N 1
ATOM 847 C CA . THR A 1 99 ? 0.541 -7.196 -11.988 1.00 89.12 99 THR A CA 1
ATOM 848 C C . THR A 1 99 ? 0.664 -6.455 -13.315 1.00 89.12 99 THR A C 1
ATOM 850 O O . THR A 1 99 ? 1.075 -5.297 -13.327 1.00 89.12 99 THR A O 1
ATOM 853 N N . ASN A 1 100 ? 0.331 -7.128 -14.418 1.00 86.38 100 ASN A N 1
ATOM 854 C CA . ASN A 1 100 ? 0.464 -6.630 -15.789 1.00 86.38 100 ASN A CA 1
ATOM 855 C C . ASN A 1 100 ? 1.886 -6.127 -16.111 1.00 86.38 100 ASN A C 1
ATOM 857 O O . ASN A 1 100 ? 2.058 -5.096 -16.751 1.00 86.38 100 ASN A O 1
ATOM 861 N N . ILE A 1 101 ? 2.908 -6.840 -15.624 1.00 85.94 101 ILE A N 1
ATOM 862 C CA . ILE A 1 101 ? 4.324 -6.442 -15.754 1.00 85.94 101 ILE A CA 1
ATOM 863 C C . ILE A 1 101 ? 4.992 -6.956 -17.039 1.00 85.94 101 ILE A C 1
ATOM 865 O O . ILE A 1 101 ? 6.122 -6.567 -17.332 1.00 85.94 101 ILE A O 1
ATOM 869 N N . GLU A 1 102 ? 4.329 -7.832 -17.800 1.00 87.62 102 GLU A N 1
ATOM 870 C CA . GLU A 1 102 ? 4.909 -8.406 -19.018 1.00 87.62 102 GLU A CA 1
ATOM 871 C C . GLU A 1 102 ? 5.176 -7.304 -20.050 1.00 87.62 102 GLU A C 1
ATOM 873 O O . GLU A 1 102 ? 4.314 -6.468 -20.318 1.00 87.62 102 GLU A O 1
ATOM 878 N N . GLY A 1 103 ? 6.375 -7.300 -20.634 1.00 83.19 103 GLY A N 1
ATOM 879 C CA . GLY A 1 103 ? 6.764 -6.315 -21.649 1.00 83.19 103 GLY A CA 1
ATOM 880 C C . GLY A 1 103 ? 7.232 -4.966 -21.090 1.00 83.19 103 GLY A C 1
ATOM 881 O O . GLY A 1 103 ? 7.845 -4.195 -21.824 1.00 83.19 103 GLY A O 1
ATOM 882 N N . TYR A 1 104 ? 7.053 -4.698 -19.793 1.00 81.56 104 TYR A N 1
ATOM 883 C CA . TYR A 1 104 ? 7.553 -3.474 -19.168 1.00 81.56 104 TYR A CA 1
ATOM 884 C C . TYR A 1 104 ? 9.027 -3.593 -18.775 1.00 81.56 1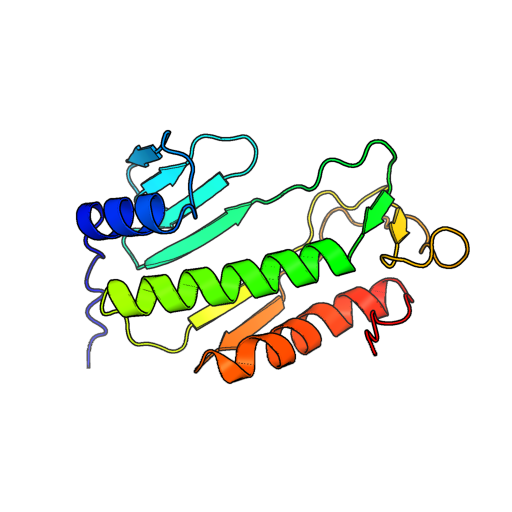04 TYR A C 1
ATOM 886 O O . TYR A 1 104 ? 9.450 -4.553 -18.134 1.00 81.56 104 TYR A O 1
ATOM 894 N N . ASN A 1 105 ? 9.801 -2.556 -19.088 1.00 78.69 105 ASN A N 1
ATOM 895 C CA . ASN A 1 105 ? 11.167 -2.375 -18.610 1.00 78.69 105 ASN A CA 1
ATOM 896 C C . ASN A 1 105 ? 11.136 -1.713 -17.224 1.00 78.69 105 ASN A C 1
ATOM 898 O O . ASN A 1 105 ? 10.611 -0.604 -17.085 1.00 78.69 105 ASN A O 1
ATOM 902 N N . LEU A 1 106 ? 11.718 -2.340 -16.198 1.00 78.50 106 LEU A N 1
ATOM 903 C CA . LEU A 1 106 ? 11.809 -1.721 -14.871 1.00 78.50 106 LEU A CA 1
ATOM 904 C C . LEU A 1 106 ? 13.092 -0.898 -14.715 1.00 78.50 106 LEU A C 1
ATOM 906 O O . LEU A 1 106 ? 14.184 -1.358 -15.056 1.00 78.50 106 LEU A O 1
ATOM 910 N N . TYR A 1 107 ? 12.952 0.298 -14.146 1.00 76.62 107 TYR A N 1
ATOM 911 C CA . TYR A 1 107 ? 14.009 1.281 -13.925 1.00 76.62 107 TYR A CA 1
ATOM 912 C C . TYR A 1 107 ? 14.095 1.695 -12.457 1.00 76.62 107 TYR A C 1
ATOM 914 O O . TYR A 1 107 ? 13.095 1.765 -11.740 1.00 76.62 107 TYR A O 1
ATOM 922 N N . ASN A 1 108 ? 15.300 2.076 -12.037 1.00 73.38 108 ASN A N 1
ATOM 923 C CA . ASN A 1 108 ? 15.488 2.841 -10.810 1.00 73.38 108 ASN A CA 1
ATOM 924 C C . ASN A 1 108 ? 15.257 4.347 -11.080 1.00 73.38 108 ASN A C 1
ATOM 926 O O . ASN A 1 108 ? 15.661 4.884 -12.118 1.00 73.38 108 ASN A O 1
ATOM 930 N N . ARG A 1 109 ? 14.591 5.044 -10.153 1.00 65.75 109 ARG A N 1
ATOM 931 C CA . ARG A 1 109 ? 14.362 6.493 -10.221 1.00 65.75 109 ARG A CA 1
ATOM 932 C C . ARG A 1 109 ? 15.710 7.219 -10.104 1.00 65.75 109 ARG A C 1
ATOM 934 O O . ARG A 1 109 ? 16.538 6.892 -9.269 1.00 65.75 109 ARG A O 1
ATOM 941 N N . GLY A 1 110 ? 15.951 8.211 -10.961 1.00 55.16 110 GLY A N 1
ATOM 942 C CA . GLY A 1 110 ? 17.152 9.060 -10.894 1.00 55.16 110 GLY A CA 1
ATOM 943 C C . GLY A 1 110 ? 18.364 8.587 -11.708 1.00 55.16 110 GLY A C 1
ATOM 944 O O . GLY A 1 110 ? 19.205 9.418 -12.044 1.00 55.16 110 GLY A O 1
ATOM 945 N N . ILE A 1 111 ? 18.430 7.324 -12.146 1.00 52.62 111 ILE A N 1
ATOM 946 C CA . ILE A 1 111 ? 19.473 6.860 -13.080 1.00 52.62 111 ILE A CA 1
ATOM 947 C C . ILE A 1 111 ? 18.889 6.809 -14.493 1.00 52.62 111 ILE A C 1
ATOM 949 O O . ILE A 1 111 ? 18.631 5.755 -15.063 1.00 52.62 111 ILE A O 1
ATOM 953 N N . ILE A 1 112 ? 18.657 7.991 -15.064 1.00 46.12 112 ILE A N 1
ATOM 954 C CA . ILE A 1 112 ? 17.936 8.191 -16.335 1.00 46.12 112 ILE A CA 1
ATOM 955 C C . ILE A 1 112 ? 18.614 7.508 -17.545 1.00 46.12 112 ILE A C 1
ATOM 957 O O . ILE A 1 112 ? 18.038 7.507 -18.630 1.00 46.12 112 ILE A O 1
ATOM 961 N N . ARG A 1 113 ? 19.817 6.919 -17.428 1.00 47.34 113 ARG A N 1
ATOM 962 C CA . ARG A 1 113 ? 20.572 6.492 -18.622 1.00 47.34 113 ARG A CA 1
ATOM 963 C C . ARG A 1 113 ? 21.270 5.132 -18.635 1.00 47.34 113 ARG A C 1
ATOM 965 O O . ARG A 1 113 ? 21.815 4.828 -19.690 1.00 47.34 113 ARG A O 1
ATOM 972 N N . THR A 1 114 ? 21.256 4.297 -17.591 1.00 51.19 114 THR A N 1
AT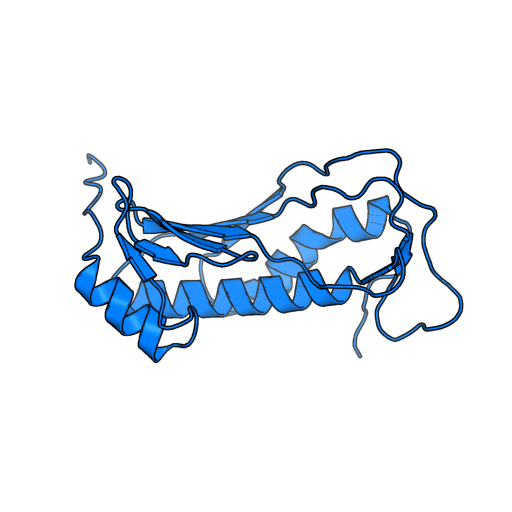OM 973 C CA . THR A 1 114 ? 22.170 3.125 -17.637 1.00 51.19 114 THR A CA 1
ATOM 974 C C . THR A 1 114 ? 21.708 1.803 -17.037 1.00 51.19 114 THR A C 1
ATOM 976 O O . THR A 1 114 ? 22.218 0.781 -17.479 1.00 51.19 114 THR A O 1
ATOM 979 N N . TYR A 1 115 ? 20.742 1.764 -16.114 1.00 56.31 115 TYR A N 1
ATOM 980 C CA . TYR A 1 115 ? 20.324 0.499 -15.485 1.00 56.31 115 TYR A CA 1
ATOM 981 C C . TYR A 1 115 ? 18.806 0.332 -15.547 1.00 56.31 115 TYR A C 1
ATOM 983 O O . TYR A 1 115 ? 18.095 0.540 -14.566 1.00 56.31 115 TYR A O 1
ATOM 991 N N . GLY A 1 116 ? 18.311 0.025 -16.745 1.00 63.34 116 GLY A N 1
ATOM 992 C CA . GLY A 1 116 ? 17.020 -0.636 -16.906 1.00 63.34 116 GLY A CA 1
ATOM 993 C C . GLY A 1 116 ? 17.238 -2.145 -16.887 1.00 63.34 116 GLY A C 1
ATOM 994 O O . GLY A 1 116 ? 18.248 -2.629 -17.401 1.00 63.34 116 GLY A O 1
ATOM 995 N N . SER A 1 117 ? 16.312 -2.877 -16.288 1.00 70.62 117 SER A N 1
ATOM 996 C CA . SER A 1 117 ? 16.240 -4.328 -16.455 1.00 70.62 117 SER A CA 1
ATOM 997 C C . SER A 1 117 ? 15.532 -4.661 -17.769 1.00 70.62 117 SER A C 1
ATOM 999 O O . SER A 1 117 ? 14.742 -3.858 -18.273 1.00 70.62 117 SER A O 1
ATOM 1001 N N . LEU A 1 118 ? 15.841 -5.827 -18.344 1.00 72.62 118 LEU A N 1
ATOM 1002 C CA . LEU A 1 118 ? 15.115 -6.326 -19.513 1.00 72.62 118 LEU A CA 1
ATOM 1003 C C . LEU A 1 118 ? 13.634 -6.556 -19.165 1.00 72.62 118 LEU A C 1
ATOM 1005 O O . LEU A 1 118 ? 13.339 -6.848 -18.003 1.00 72.62 118 LEU A O 1
ATOM 1009 N N . PRO A 1 119 ? 12.724 -6.486 -20.156 1.00 75.88 119 PRO A N 1
ATOM 1010 C CA . PRO A 1 119 ? 11.309 -6.728 -19.926 1.00 75.88 119 PRO A CA 1
ATOM 1011 C C . PRO A 1 119 ? 11.059 -8.073 -19.248 1.00 75.88 119 PRO A C 1
ATOM 1013 O O . PRO A 1 119 ? 11.625 -9.095 -19.657 1.00 75.88 119 PRO A O 1
ATOM 1016 N N . ASP A 1 120 ? 10.190 -8.086 -18.238 1.00 80.19 120 ASP A N 1
ATOM 1017 C CA . ASP A 1 120 ? 9.750 -9.349 -17.652 1.00 80.19 120 ASP A CA 1
ATOM 1018 C C . ASP A 1 120 ? 8.845 -10.101 -18.636 1.00 80.19 120 ASP A C 1
ATOM 1020 O O . ASP A 1 120 ? 8.123 -9.502 -19.436 1.00 80.19 120 ASP A O 1
ATOM 1024 N N . LYS A 1 121 ? 8.876 -11.433 -18.563 1.00 83.31 121 LYS A N 1
ATOM 1025 C CA . LYS A 1 121 ? 7.978 -12.311 -19.330 1.00 83.31 121 LYS A CA 1
ATOM 1026 C C . LYS A 1 121 ? 6.767 -12.763 -18.519 1.00 83.31 121 LYS A C 1
ATOM 1028 O O . LYS A 1 121 ? 5.885 -13.426 -19.051 1.00 83.31 121 LYS A O 1
ATOM 1033 N N . ARG A 1 122 ? 6.753 -12.509 -17.212 1.00 84.38 122 ARG A N 1
ATOM 1034 C CA . ARG A 1 122 ? 5.647 -12.880 -16.329 1.00 84.38 122 ARG A CA 1
ATOM 1035 C C . ARG A 1 122 ? 4.630 -11.757 -16.320 1.00 84.38 122 ARG A C 1
ATOM 1037 O O . ARG A 1 122 ? 4.982 -10.592 -16.37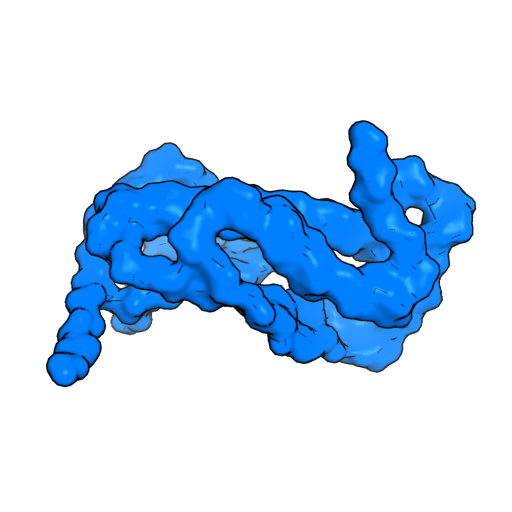8 1.00 84.38 122 ARG A O 1
ATOM 1044 N N . GLN A 1 123 ? 3.368 -12.122 -16.163 1.00 85.12 123 GLN A N 1
ATOM 1045 C CA . GLN A 1 123 ? 2.280 -11.158 -15.998 1.00 85.12 123 GLN A CA 1
ATOM 1046 C C . GLN A 1 123 ? 2.137 -10.672 -14.554 1.00 85.12 123 GLN A C 1
ATOM 1048 O O . GLN A 1 123 ? 1.626 -9.583 -14.308 1.00 85.12 123 GLN A O 1
ATOM 1053 N N . LYS A 1 124 ? 2.584 -11.472 -13.582 1.00 87.31 124 LYS A N 1
ATOM 1054 C CA . LYS A 1 124 ? 2.415 -11.194 -12.158 1.00 87.31 124 LYS A CA 1
ATOM 1055 C C . LYS A 1 124 ? 3.631 -11.644 -11.358 1.00 87.31 124 LYS A C 1
ATOM 1057 O O . LYS A 1 124 ? 4.192 -12.708 -11.615 1.00 87.31 124 LYS A O 1
ATOM 1062 N N . LEU A 1 125 ? 3.971 -10.846 -10.353 1.00 85.94 125 LEU A N 1
ATOM 1063 C CA . LEU A 1 125 ? 4.783 -11.242 -9.211 1.00 85.94 125 LEU A CA 1
ATOM 1064 C C . LEU A 1 125 ? 3.868 -11.473 -8.009 1.00 85.94 125 LEU A C 1
ATOM 1066 O O . LEU A 1 125 ? 3.003 -10.646 -7.709 1.00 85.94 125 LEU A O 1
ATOM 1070 N N . ASP A 1 126 ? 4.031 -12.628 -7.368 1.00 83.19 126 ASP A N 1
ATOM 1071 C CA . ASP A 1 126 ? 3.154 -13.068 -6.288 1.00 83.19 126 ASP A CA 1
ATOM 1072 C C . ASP A 1 126 ? 3.200 -12.150 -5.061 1.00 83.19 126 ASP A C 1
ATOM 1074 O O . ASP A 1 126 ? 4.224 -11.508 -4.797 1.00 83.19 126 ASP A O 1
ATOM 1078 N N . PRO A 1 127 ? 2.092 -12.090 -4.297 1.00 82.62 127 PRO A N 1
ATOM 1079 C CA . PRO A 1 127 ? 2.010 -11.255 -3.117 1.00 82.62 127 PRO A CA 1
ATOM 1080 C C . PRO A 1 127 ? 3.074 -11.633 -2.096 1.00 82.62 127 PRO A C 1
ATOM 1082 O O . PRO A 1 127 ? 3.158 -12.781 -1.664 1.00 82.62 127 PRO A O 1
ATOM 1085 N N . SER A 1 128 ? 3.828 -10.636 -1.651 1.00 85.38 128 SER A N 1
ATOM 1086 C CA . SER A 1 128 ? 4.685 -10.746 -0.473 1.00 85.38 128 SER A CA 1
ATOM 1087 C C . SER A 1 128 ? 4.081 -9.928 0.665 1.00 85.38 128 SER A C 1
ATOM 1089 O O . SER A 1 128 ? 3.479 -8.880 0.421 1.00 85.38 128 SER A O 1
ATOM 1091 N N . GLY A 1 129 ? 4.189 -10.436 1.894 1.00 87.81 129 GLY A N 1
ATOM 1092 C CA . GLY A 1 129 ? 3.503 -9.888 3.061 1.00 87.81 129 GLY A CA 1
ATOM 1093 C C . GLY A 1 129 ? 4.445 -9.490 4.194 1.00 87.81 129 GLY A C 1
ATOM 1094 O O . GLY A 1 129 ? 5.403 -10.203 4.483 1.00 87.81 129 GLY A O 1
ATOM 1095 N N . ILE A 1 130 ? 4.136 -8.389 4.877 1.00 90.25 130 ILE A N 1
ATOM 1096 C CA . ILE A 1 130 ? 4.798 -7.960 6.118 1.00 90.25 130 ILE A CA 1
ATOM 1097 C C . ILE A 1 130 ? 3.771 -7.688 7.209 1.00 90.25 130 ILE A C 1
ATOM 1099 O O . ILE A 1 130 ? 2.654 -7.258 6.937 1.00 90.25 130 ILE A O 1
ATOM 1103 N N . ILE A 1 131 ? 4.173 -7.901 8.460 1.00 90.94 131 ILE A N 1
ATOM 1104 C CA . ILE A 1 131 ? 3.381 -7.533 9.637 1.00 90.94 131 ILE A CA 1
ATOM 1105 C C . ILE A 1 131 ? 3.974 -6.259 10.225 1.00 90.94 131 ILE A C 1
ATOM 1107 O O . ILE A 1 131 ? 5.160 -6.242 10.563 1.00 90.94 131 ILE A O 1
ATOM 1111 N N . ILE A 1 132 ? 3.169 -5.211 10.385 1.00 87.19 132 ILE A N 1
ATOM 1112 C CA . ILE A 1 132 ? 3.586 -3.939 10.983 1.00 87.19 132 ILE A CA 1
ATOM 1113 C C . ILE A 1 132 ? 2.882 -3.755 12.326 1.00 87.19 132 ILE A C 1
ATOM 1115 O O . ILE A 1 132 ? 1.655 -3.813 12.414 1.00 87.19 132 ILE A O 1
ATOM 1119 N N . ASN A 1 133 ? 3.681 -3.531 13.372 1.00 82.19 133 ASN A N 1
ATOM 1120 C CA . ASN A 1 133 ? 3.185 -3.328 14.736 1.00 82.19 133 ASN A CA 1
ATOM 1121 C C . ASN A 1 133 ? 3.135 -1.847 15.127 1.00 82.19 133 ASN A C 1
ATOM 1123 O O . ASN A 1 133 ? 2.353 -1.462 15.991 1.00 82.19 133 ASN A O 1
ATOM 1127 N N . ASN A 1 134 ? 3.999 -1.021 14.534 1.00 82.75 134 ASN A N 1
ATOM 1128 C CA . ASN A 1 134 ? 4.084 0.411 14.795 1.00 82.75 134 ASN A CA 1
ATOM 1129 C C . ASN A 1 134 ? 4.589 1.163 13.556 1.00 82.75 134 ASN A C 1
ATOM 1131 O O . ASN A 1 134 ? 5.201 0.582 12.662 1.00 82.75 134 ASN A O 1
ATOM 1135 N N . GLU A 1 135 ? 4.342 2.470 13.531 1.00 85.44 135 GLU A N 1
ATOM 1136 C CA . GLU A 1 135 ? 4.666 3.336 12.394 1.00 85.44 135 GLU A CA 1
ATOM 1137 C C . GLU A 1 135 ? 6.177 3.435 12.115 1.00 85.44 135 GLU A C 1
ATOM 1139 O O . GLU A 1 135 ? 6.596 3.505 10.961 1.00 85.44 135 GLU A O 1
ATOM 1144 N N . ASN A 1 136 ? 7.011 3.346 13.156 1.00 88.75 136 ASN A N 1
ATOM 1145 C CA . ASN A 1 136 ? 8.469 3.465 13.042 1.00 88.75 136 ASN A CA 1
ATOM 1146 C C . ASN A 1 136 ? 9.110 2.282 12.292 1.00 88.75 136 ASN A C 1
ATOM 1148 O O . ASN A 1 136 ? 10.235 2.388 11.813 1.00 88.75 136 ASN A O 1
ATOM 1152 N N . GLU A 1 137 ? 8.412 1.149 12.191 1.00 91.06 137 GLU A N 1
ATOM 1153 C CA . GLU A 1 137 ? 8.877 -0.035 11.467 1.00 91.06 137 GLU A CA 1
ATOM 1154 C C . GLU A 1 137 ? 8.551 -0.003 9.967 1.00 91.06 137 GLU A C 1
ATOM 1156 O O . GLU A 1 137 ? 9.107 -0.819 9.229 1.00 91.06 137 GLU A O 1
ATOM 1161 N N . ILE A 1 138 ? 7.664 0.896 9.511 1.00 90.81 138 ILE A N 1
ATOM 1162 C CA . ILE A 1 138 ? 7.119 0.871 8.143 1.00 90.81 138 ILE A CA 1
ATOM 1163 C C . ILE A 1 138 ? 8.230 0.948 7.106 1.00 90.81 138 ILE A C 1
ATOM 1165 O O . ILE A 1 138 ? 8.320 0.074 6.251 1.00 90.81 138 ILE A O 1
ATOM 1169 N N . GLU A 1 139 ? 9.081 1.971 7.182 1.00 91.44 139 GLU A N 1
ATOM 1170 C CA . GLU A 1 139 ? 10.089 2.218 6.146 1.00 91.44 139 GLU A CA 1
ATOM 1171 C C . GLU A 1 139 ? 11.027 1.029 5.982 1.00 91.44 139 GLU A C 1
ATOM 1173 O O . GLU A 1 139 ? 11.252 0.567 4.868 1.00 91.44 139 GLU A O 1
ATOM 1178 N N . LYS A 1 140 ? 11.522 0.485 7.098 1.00 92.19 140 LYS A N 1
ATOM 1179 C CA . LYS A 1 140 ? 12.406 -0.677 7.070 1.00 92.19 140 LYS A CA 1
ATOM 1180 C C . LYS A 1 140 ? 11.692 -1.912 6.518 1.00 92.19 140 LYS A C 1
ATOM 1182 O O . LYS A 1 140 ? 12.203 -2.544 5.604 1.00 92.19 140 LYS A O 1
ATOM 1187 N N . LYS A 1 141 ? 10.512 -2.254 7.045 1.00 93.25 141 LYS A N 1
ATOM 1188 C CA . LYS A 1 141 ? 9.812 -3.485 6.645 1.00 93.25 141 LYS A CA 1
ATOM 1189 C C . LYS A 1 141 ? 9.316 -3.439 5.204 1.00 93.25 141 LYS A C 1
ATOM 1191 O O . LYS A 1 141 ? 9.311 -4.470 4.543 1.00 93.25 141 LYS A O 1
ATOM 1196 N N . VAL A 1 142 ? 8.903 -2.272 4.712 1.00 92.12 142 VAL A N 1
ATOM 1197 C CA . VAL A 1 142 ? 8.521 -2.108 3.305 1.00 92.12 142 VAL A CA 1
ATOM 1198 C C . VAL A 1 142 ? 9.743 -2.219 2.392 1.00 92.12 142 VAL A C 1
ATOM 1200 O O . VAL A 1 142 ? 9.656 -2.898 1.376 1.00 92.12 142 VAL A O 1
ATOM 1203 N N . LYS A 1 143 ? 10.894 -1.649 2.765 1.00 90.88 143 LYS A N 1
ATOM 1204 C CA . LYS A 1 143 ? 12.148 -1.860 2.021 1.00 90.88 143 LYS A CA 1
ATOM 1205 C C . LYS A 1 143 ? 12.520 -3.339 1.949 1.00 90.88 143 LYS A C 1
ATOM 1207 O O . LYS A 1 143 ? 12.704 -3.876 0.860 1.00 90.88 143 LYS A O 1
ATOM 1212 N N . ASP A 1 144 ? 12.495 -4.025 3.093 1.00 91.00 144 ASP A N 1
ATOM 1213 C CA . ASP A 1 144 ? 12.740 -5.470 3.172 1.00 91.00 144 ASP A CA 1
ATOM 1214 C C . ASP A 1 144 ? 11.748 -6.266 2.289 1.00 91.00 144 ASP A C 1
ATOM 1216 O O . ASP A 1 144 ? 12.117 -7.273 1.685 1.00 91.00 144 ASP A O 1
ATOM 1220 N N . LEU A 1 145 ? 10.497 -5.800 2.171 1.00 91.56 145 LEU A N 1
ATOM 1221 C CA . LEU A 1 145 ? 9.458 -6.386 1.317 1.00 91.56 145 LEU A CA 1
ATOM 1222 C C . LEU A 1 145 ? 9.708 -6.170 -0.183 1.00 91.56 145 LEU A C 1
ATOM 1224 O O . LEU A 1 145 ? 9.382 -7.045 -0.985 1.00 91.56 145 LEU A O 1
ATOM 1228 N N . PHE A 1 146 ? 10.260 -5.022 -0.575 1.00 90.25 146 PHE A N 1
ATOM 1229 C CA . PHE A 1 146 ? 10.574 -4.708 -1.970 1.00 90.25 146 PHE A CA 1
ATOM 1230 C C . PHE A 1 146 ? 11.927 -5.280 -2.411 1.00 90.25 146 PHE A C 1
ATOM 1232 O O . PHE A 1 146 ? 12.142 -5.468 -3.608 1.00 90.25 146 PHE A O 1
ATOM 1239 N N . GLN A 1 147 ? 12.819 -5.635 -1.482 1.00 88.00 147 GLN A N 1
ATOM 1240 C CA . GLN A 1 147 ? 14.134 -6.205 -1.789 1.00 88.00 147 GLN A CA 1
ATOM 1241 C C . GLN A 1 147 ? 14.089 -7.407 -2.758 1.00 88.00 147 GLN A C 1
ATOM 1243 O O . GLN A 1 147 ? 14.884 -7.430 -3.702 1.00 88.00 147 GLN A O 1
ATOM 1248 N N . PRO A 1 148 ? 13.188 -8.401 -2.613 1.00 87.00 148 PRO A N 1
ATOM 1249 C CA . PRO A 1 148 ? 13.082 -9.491 -3.581 1.00 87.00 148 PRO A CA 1
ATOM 1250 C C . PRO A 1 148 ? 12.679 -9.010 -4.979 1.00 87.00 148 PRO A C 1
ATOM 1252 O O . PRO A 1 148 ? 13.132 -9.590 -5.962 1.00 87.00 148 PRO A O 1
ATOM 1255 N N . LEU A 1 149 ? 11.876 -7.943 -5.082 1.00 86.50 149 LEU A N 1
ATOM 1256 C CA . LEU A 1 149 ? 11.521 -7.324 -6.360 1.00 86.50 149 LEU A CA 1
ATOM 1257 C C . LEU A 1 149 ? 12.766 -6.680 -6.981 1.00 86.50 149 LEU A C 1
ATOM 1259 O O . LEU A 1 149 ? 13.106 -7.000 -8.114 1.00 86.50 149 LEU A O 1
ATOM 1263 N N . TRP A 1 150 ? 13.510 -5.866 -6.228 1.00 86.19 150 TRP A N 1
ATOM 1264 C CA . TRP A 1 150 ? 14.777 -5.280 -6.691 1.00 86.19 150 TRP A CA 1
ATOM 1265 C C . TRP A 1 150 ? 15.768 -6.343 -7.186 1.00 86.19 150 TRP A C 1
ATOM 1267 O O . TRP A 1 150 ? 16.304 -6.229 -8.292 1.00 86.19 150 TRP A O 1
ATOM 1277 N N . ASN A 1 151 ? 15.942 -7.414 -6.406 1.00 83.56 151 ASN A N 1
ATOM 1278 C CA . ASN A 1 151 ? 16.826 -8.532 -6.736 1.00 83.56 151 ASN A CA 1
ATOM 1279 C C . ASN A 1 151 ? 16.369 -9.285 -7.987 1.00 83.56 151 ASN A C 1
ATOM 1281 O O . ASN A 1 151 ? 17.203 -9.637 -8.819 1.00 83.56 151 ASN A O 1
ATOM 1285 N N . HIS A 1 152 ? 15.059 -9.515 -8.130 1.00 82.94 152 HIS A N 1
ATOM 1286 C CA . HIS A 1 152 ? 14.482 -10.186 -9.296 1.00 82.94 152 HIS A CA 1
ATOM 1287 C C . HIS A 1 152 ? 14.872 -9.475 -10.601 1.00 82.94 152 HIS A C 1
ATOM 1289 O O . HIS A 1 152 ? 15.209 -10.126 -11.588 1.00 82.94 152 HIS A O 1
ATOM 1295 N N . TYR A 1 153 ? 14.881 -8.142 -10.590 1.00 80.56 153 TYR A N 1
ATOM 1296 C CA . TYR A 1 153 ? 15.213 -7.326 -11.760 1.00 80.56 153 TYR A CA 1
ATOM 1297 C C . TYR A 1 153 ? 16.702 -6.969 -11.877 1.00 80.56 153 TYR A C 1
ATOM 1299 O O . TYR A 1 153 ? 17.094 -6.306 -12.836 1.00 80.56 153 TYR A O 1
ATOM 1307 N N . GLY A 1 154 ? 17.550 -7.387 -10.931 1.00 78.44 154 GLY A N 1
ATOM 1308 C CA . GLY A 1 154 ? 18.981 -7.059 -10.933 1.00 78.44 154 GLY A CA 1
ATOM 1309 C C . GLY A 1 154 ? 19.266 -5.554 -10.860 1.00 78.44 154 GLY A C 1
ATOM 1310 O O . GLY A 1 154 ? 20.298 -5.092 -11.347 1.00 78.44 154 GLY A O 1
ATOM 1311 N N . LEU A 1 155 ? 18.337 -4.779 -10.298 1.00 76.56 155 LEU A N 1
ATOM 1312 C CA . LEU A 1 155 ? 18.452 -3.331 -10.186 1.00 76.56 155 LEU A CA 1
ATOM 1313 C C . LEU A 1 155 ? 19.182 -2.968 -8.884 1.00 76.56 155 LEU A C 1
ATOM 1315 O O . LEU A 1 155 ? 18.883 -3.555 -7.842 1.00 76.56 155 LEU A O 1
ATOM 1319 N N . PRO A 1 156 ? 20.116 -1.996 -8.900 1.00 71.06 156 PRO A N 1
ATOM 1320 C CA . PRO A 1 156 ? 20.698 -1.493 -7.664 1.00 71.06 156 PRO A CA 1
ATOM 1321 C C . PRO A 1 156 ? 19.590 -0.831 -6.845 1.00 71.06 156 PRO A C 1
ATOM 1323 O O . PRO A 1 156 ? 18.820 -0.042 -7.399 1.00 71.06 156 PRO A O 1
ATOM 1326 N N . GLU A 1 157 ? 19.516 -1.149 -5.550 1.00 65.31 157 GLU A N 1
ATOM 1327 C CA . GLU A 1 157 ? 18.569 -0.516 -4.631 1.00 65.31 157 GLU A CA 1
ATOM 1328 C C . GLU A 1 157 ? 18.628 1.007 -4.743 1.00 65.31 157 GLU A C 1
ATOM 1330 O O . GLU A 1 157 ? 19.686 1.603 -4.990 1.00 65.31 157 GLU A O 1
ATOM 1335 N N . ASN A 1 158 ? 17.484 1.648 -4.508 1.00 60.03 158 ASN A N 1
ATOM 1336 C CA . ASN A 1 158 ? 17.428 3.084 -4.308 1.00 60.03 158 ASN A CA 1
ATOM 1337 C C . ASN A 1 158 ? 18.037 3.420 -2.933 1.00 60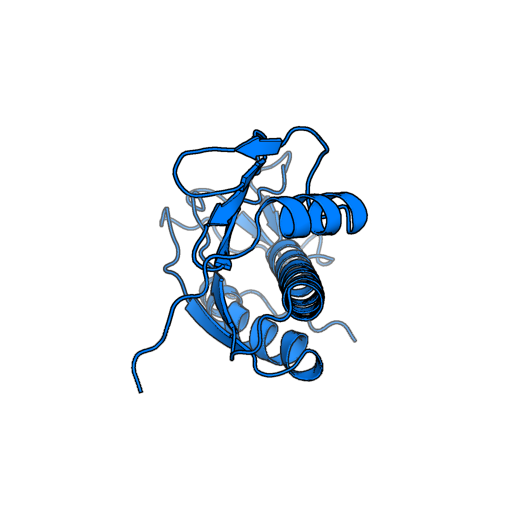.03 158 ASN A C 1
ATOM 1339 O O . ASN A 1 158 ? 17.346 3.732 -1.968 1.00 60.03 158 ASN A O 1
ATOM 1343 N N . ASN A 1 159 ? 19.365 3.320 -2.839 1.00 46.62 159 ASN A N 1
ATOM 1344 C CA . ASN A 1 159 ? 20.148 3.833 -1.725 1.00 46.62 159 ASN A CA 1
ATOM 1345 C C . ASN A 1 159 ? 20.137 5.363 -1.806 1.00 46.62 159 ASN A C 1
ATOM 1347 O O . ASN A 1 159 ? 21.114 5.991 -2.219 1.00 46.62 159 ASN A O 1
ATOM 1351 N N . THR A 1 160 ? 19.010 5.979 -1.452 1.00 42.00 160 THR A N 1
ATOM 1352 C CA . THR A 1 160 ? 18.982 7.398 -1.106 1.00 42.00 160 THR A CA 1
ATOM 1353 C C . THR A 1 160 ? 19.918 7.602 0.080 1.00 42.00 160 THR A C 1
ATOM 1355 O O . THR A 1 160 ? 19.654 7.107 1.178 1.00 42.00 160 THR A O 1
ATOM 1358 N N . ARG A 1 161 ? 21.039 8.272 -0.202 1.00 34.09 161 ARG A N 1
ATOM 1359 C CA . ARG A 1 161 ? 21.866 8.978 0.779 1.00 34.09 161 ARG A CA 1
ATOM 1360 C C . ARG A 1 161 ? 21.039 9.980 1.572 1.00 34.09 161 ARG A C 1
ATOM 1362 O O . ARG A 1 161 ? 20.107 10.555 0.967 1.00 34.09 161 ARG A O 1
#

Organism: NCBI:txid483214

Foldseek 3Di:
DDPPLQFFPQVLLLVLCVVLVVADPQWDQDPFGIWHPDPWIWDQGRSGDIDTRDDDDDPDLEAALVVVLVVVLVVVLSSVVSCVSSVNADWDKDKDKDFQQAPHWYDHPPPVPDDIFGGDHDGMDDIDIDTDRDSVCSNVRSLVRCVVVCVVRVHDDPPDD